Protein AF-A0ABD4QHS5-F1 (afdb_monomer_lite)

Sequence (59 aa):
MLSFIVLFLLYFPEDKREYIPAAITTVIFFIAAFICFRLIIRASKKQERIDEKRTKKMD

Organism: NCBI:txid1326968

pLDDT: mean 85.63, std 13.78, range [53.19, 98.56]

Foldseek 3Di:
DVVVVVVVVPDDDPDPVVCVVVVVVVVVVVVVVVVVVVVVVVVVVVVVVVVVVVVVVVD

Structure (mmCIF, N/CA/C/O backbone):
data_AF-A0ABD4QHS5-F1
#
_entry.id   AF-A0ABD4QHS5-F1
#
loop_
_atom_site.group_PDB
_atom_site.id
_atom_site.type_symbol
_atom_site.label_atom_id
_atom_site.label_alt_id
_atom_site.label_comp_id
_atom_site.label_asym_id
_atom_site.label_entity_id
_atom_site.label_seq_id
_atom_site.pdbx_PDB_ins_code
_atom_site.Cartn_x
_atom_site.Cartn_y
_atom_site.Cartn_z
_atom_site.occupancy
_atom_site.B_iso_or_equiv
_atom_site.auth_seq_id
_atom_site.auth_comp_id
_atom_site.auth_asym_id
_atom_site.auth_atom_id
_atom_site.pdbx_PDB_model_num
ATOM 1 N N . MET A 1 1 ? 28.189 14.229 -0.053 1.00 53.19 1 MET A N 1
ATOM 2 C CA . MET A 1 1 ? 27.105 13.555 0.698 1.00 53.19 1 MET A CA 1
ATOM 3 C C . MET A 1 1 ? 25.717 14.043 0.275 1.00 53.19 1 MET A C 1
ATOM 5 O O . MET A 1 1 ? 24.954 13.214 -0.187 1.00 53.19 1 MET A O 1
ATOM 9 N N . LEU A 1 2 ? 25.397 15.349 0.309 1.00 59.00 2 LEU A N 1
ATOM 10 C CA . LEU A 1 2 ? 24.079 15.861 -0.139 1.00 59.00 2 LEU A CA 1
ATOM 11 C C . LEU A 1 2 ? 23.814 15.721 -1.662 1.00 59.00 2 LEU A C 1
ATOM 13 O O . LEU A 1 2 ? 22.672 15.600 -2.086 1.00 59.00 2 LEU A O 1
ATOM 17 N N . SER A 1 3 ? 24.875 15.703 -2.479 1.00 65.88 3 SER A N 1
ATOM 18 C CA . SER A 1 3 ? 24.800 15.699 -3.954 1.00 65.88 3 SER A CA 1
ATOM 19 C C . SER A 1 3 ? 24.210 14.410 -4.563 1.00 65.88 3 SER A C 1
ATOM 21 O O . SER A 1 3 ? 23.507 14.459 -5.567 1.00 65.88 3 SER A O 1
ATOM 23 N N . PHE A 1 4 ? 24.420 13.251 -3.927 1.00 62.38 4 PHE A N 1
ATOM 24 C CA . PHE A 1 4 ? 23.973 11.956 -4.467 1.00 62.38 4 PHE A CA 1
ATOM 25 C C . PHE A 1 4 ? 22.449 11.772 -4.425 1.00 62.38 4 PHE A C 1
ATOM 27 O O . PHE A 1 4 ? 21.877 11.137 -5.305 1.00 62.38 4 PHE A O 1
ATOM 34 N N . ILE A 1 5 ? 21.787 12.349 -3.420 1.00 62.84 5 ILE A N 1
ATOM 35 C CA . ILE A 1 5 ? 20.335 12.219 -3.224 1.00 62.84 5 ILE A CA 1
ATOM 36 C C . ILE A 1 5 ? 19.571 13.067 -4.253 1.00 62.84 5 ILE A C 1
ATOM 38 O O . ILE A 1 5 ? 18.521 12.656 -4.739 1.00 62.84 5 ILE A O 1
ATOM 42 N N . VAL A 1 6 ? 20.121 14.225 -4.632 1.00 63.34 6 VAL A N 1
ATOM 43 C CA . VAL A 1 6 ? 19.500 15.139 -5.605 1.00 63.34 6 VAL A CA 1
ATOM 44 C C . VAL A 1 6 ? 19.576 14.583 -7.033 1.00 63.34 6 VAL A C 1
ATOM 46 O O . VAL A 1 6 ? 18.621 14.731 -7.791 1.00 63.34 6 VAL A O 1
ATOM 49 N N . LEU A 1 7 ? 20.662 13.886 -7.393 1.00 62.81 7 LEU A N 1
ATOM 50 C CA . LEU A 1 7 ? 20.838 13.310 -8.735 1.00 62.81 7 LEU A CA 1
ATOM 51 C C . LEU A 1 7 ? 19.856 12.159 -9.035 1.00 62.81 7 LEU A C 1
ATOM 53 O O . LEU A 1 7 ? 19.452 11.973 -10.178 1.00 62.81 7 LEU A O 1
ATOM 57 N N . PHE A 1 8 ? 19.457 11.399 -8.010 1.00 61.16 8 PHE A N 1
ATOM 58 C CA . PHE A 1 8 ? 18.602 10.215 -8.161 1.00 61.16 8 PHE A CA 1
ATOM 59 C C . PHE A 1 8 ? 17.117 10.560 -8.384 1.00 61.16 8 PHE A C 1
ATOM 61 O O . PHE A 1 8 ? 16.377 9.770 -8.960 1.00 61.16 8 PHE A O 1
ATOM 68 N N . LEU A 1 9 ? 16.674 11.747 -7.952 1.00 59.62 9 LEU A N 1
ATOM 69 C CA . LEU A 1 9 ? 15.280 12.204 -8.068 1.00 59.62 9 LEU A CA 1
ATOM 70 C C . LEU A 1 9 ? 14.930 12.793 -9.441 1.00 59.62 9 LEU A C 1
ATOM 72 O O . LEU A 1 9 ? 13.752 12.886 -9.776 1.00 59.62 9 LEU A O 1
ATOM 76 N N . LEU A 1 10 ? 15.934 13.189 -10.227 1.00 68.12 10 LEU A N 1
ATOM 77 C CA . LEU A 1 10 ? 15.747 13.824 -11.534 1.00 68.12 10 LEU A CA 1
ATOM 78 C C . LEU A 1 10 ? 16.292 12.981 -12.700 1.00 68.12 10 LEU A C 1
ATOM 80 O O . LEU A 1 10 ? 16.442 13.499 -13.806 1.00 68.12 10 LEU A O 1
ATOM 84 N N . TYR A 1 11 ? 16.606 11.701 -12.472 1.00 68.00 11 TYR A N 1
ATOM 85 C CA . TYR A 1 11 ? 16.949 10.788 -13.560 1.00 68.00 11 TYR A CA 1
ATOM 86 C C . TYR A 1 11 ? 15.665 10.303 -14.238 1.00 68.00 11 TYR A C 1
ATOM 88 O O . TYR A 1 11 ? 14.903 9.509 -13.684 1.00 68.00 11 TYR A O 1
ATOM 96 N N . PHE A 1 12 ? 15.418 10.810 -15.442 1.00 72.62 12 PHE A N 1
ATOM 97 C CA . PHE A 1 12 ? 14.383 10.288 -16.323 1.00 72.62 12 PHE A CA 1
ATOM 98 C C . PHE A 1 12 ? 15.051 9.282 -17.271 1.00 72.62 12 PHE A C 1
ATOM 100 O O . PHE A 1 12 ? 15.910 9.698 -18.049 1.00 72.62 12 PHE A O 1
ATOM 107 N N . PRO A 1 13 ? 14.685 7.988 -17.234 1.00 81.06 13 PRO A N 1
ATOM 108 C CA . PRO A 1 13 ? 15.181 7.025 -18.190 1.00 81.06 13 PRO A CA 1
ATOM 109 C C . PRO A 1 13 ? 14.699 7.400 -19.594 1.00 81.06 13 PRO A C 1
ATOM 111 O O . PRO A 1 13 ? 13.560 7.854 -19.803 1.00 81.06 13 PRO A O 1
ATOM 114 N N . GLU A 1 14 ? 15.597 7.225 -20.558 1.00 84.31 14 GLU A N 1
ATOM 115 C CA . GLU A 1 14 ? 15.321 7.451 -21.977 1.00 84.31 14 GLU A CA 1
ATOM 116 C C . GLU A 1 14 ? 14.259 6.458 -22.475 1.00 84.31 14 GLU A C 1
ATOM 118 O O . GLU A 1 14 ? 13.335 6.842 -23.198 1.00 84.31 14 GLU A O 1
ATOM 123 N N . ASP A 1 15 ? 14.315 5.209 -21.996 1.00 86.88 15 ASP A N 1
ATOM 124 C CA . ASP A 1 15 ? 13.291 4.193 -22.228 1.00 86.88 15 ASP A CA 1
ATOM 125 C C . ASP A 1 15 ? 12.215 4.218 -21.130 1.00 86.88 15 ASP A C 1
ATOM 127 O O . ASP A 1 15 ? 12.456 3.952 -19.951 1.00 86.88 15 ASP A O 1
ATOM 131 N N . LYS A 1 16 ? 10.9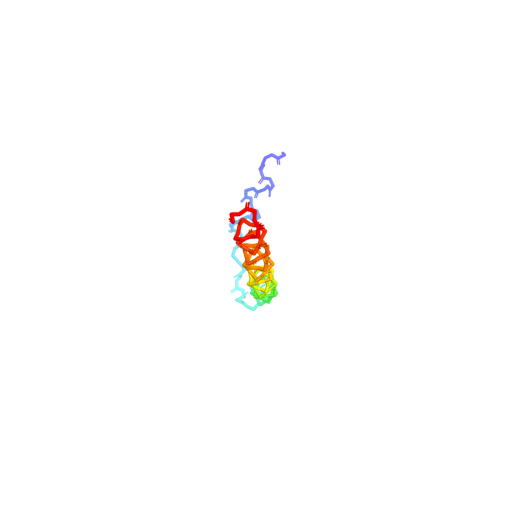64 4.480 -21.524 1.00 82.44 16 LYS A N 1
ATOM 132 C CA . LYS A 1 16 ? 9.821 4.529 -20.598 1.00 82.44 16 LYS A CA 1
ATOM 133 C C . LYS A 1 16 ? 9.517 3.189 -19.931 1.00 82.44 16 LYS A C 1
ATOM 135 O O . LYS A 1 16 ? 8.848 3.171 -18.898 1.00 82.44 16 LYS A O 1
ATOM 140 N N . ARG A 1 17 ? 10.005 2.074 -20.478 1.00 89.50 17 ARG A N 1
ATOM 141 C CA . ARG A 1 17 ? 9.824 0.737 -19.896 1.00 89.50 17 ARG A CA 1
ATOM 142 C C . ARG A 1 17 ? 10.508 0.593 -18.540 1.00 89.50 17 ARG A C 1
ATOM 144 O O . ARG A 1 17 ? 10.033 -0.177 -17.709 1.00 89.50 17 ARG A O 1
ATOM 151 N N . GLU A 1 18 ? 11.537 1.386 -18.264 1.00 88.00 18 GLU A N 1
ATOM 152 C CA . GLU A 1 18 ? 12.213 1.399 -16.963 1.00 88.00 18 GLU A CA 1
ATOM 153 C C . GLU A 1 18 ? 11.325 1.932 -15.823 1.00 88.00 18 GLU A C 1
ATOM 155 O O . GLU A 1 18 ? 11.601 1.673 -14.654 1.00 88.00 18 GLU A O 1
ATOM 160 N N . TYR A 1 19 ? 10.202 2.597 -16.130 1.00 87.50 19 TYR A N 1
ATOM 161 C CA . TYR A 1 19 ? 9.202 2.985 -15.129 1.00 87.50 19 TYR A CA 1
ATOM 162 C C . TYR A 1 19 ? 8.238 1.864 -14.732 1.00 87.50 19 TYR A C 1
ATOM 164 O O . TYR A 1 19 ? 7.557 1.987 -13.713 1.00 87.50 19 TYR A O 1
ATOM 172 N N . ILE A 1 20 ? 8.153 0.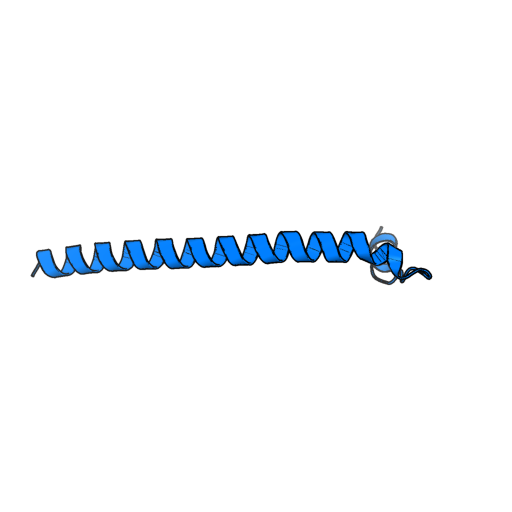775 -15.503 1.00 91.69 20 ILE A N 1
ATOM 173 C CA . ILE A 1 20 ? 7.215 -0.327 -15.237 1.00 91.69 20 ILE A CA 1
ATOM 174 C C . ILE A 1 20 ? 7.404 -0.899 -13.818 1.00 91.69 20 ILE A C 1
ATOM 176 O O . ILE A 1 20 ? 6.406 -1.018 -13.103 1.00 91.69 20 ILE A O 1
ATOM 180 N N . PRO A 1 21 ? 8.636 -1.174 -13.337 1.00 92.38 21 PRO A N 1
ATOM 181 C CA . PRO A 1 21 ? 8.852 -1.629 -11.963 1.00 92.38 21 PRO A CA 1
ATOM 182 C C . PRO A 1 21 ? 8.355 -0.634 -10.901 1.00 92.38 21 PRO A C 1
ATOM 184 O O . PRO A 1 21 ? 7.761 -1.042 -9.898 1.00 92.38 21 PRO A O 1
ATOM 187 N N . ALA A 1 22 ? 8.540 0.671 -11.124 1.00 91.44 22 ALA A N 1
ATOM 188 C CA . ALA A 1 22 ? 8.075 1.717 -10.212 1.00 91.44 22 ALA A CA 1
ATOM 189 C C . ALA A 1 22 ? 6.540 1.810 -10.185 1.00 91.44 22 ALA A C 1
ATOM 191 O O . ALA A 1 22 ? 5.943 1.930 -9.111 1.00 91.44 22 ALA A O 1
ATOM 192 N N . ALA A 1 23 ? 5.891 1.684 -11.346 1.00 93.38 23 ALA A N 1
ATOM 193 C CA . ALA A 1 23 ? 4.436 1.656 -11.456 1.00 93.38 23 ALA A CA 1
ATOM 194 C C . ALA A 1 23 ? 3.845 0.430 -10.744 1.00 93.38 23 ALA A C 1
ATOM 196 O O . ALA A 1 23 ? 2.919 0.573 -9.949 1.00 93.38 23 ALA A O 1
ATOM 197 N N . ILE A 1 24 ? 4.423 -0.759 -10.954 1.00 96.50 24 ILE A N 1
ATOM 198 C CA . ILE A 1 24 ? 4.004 -1.994 -10.273 1.00 96.50 24 ILE A CA 1
ATOM 199 C C . ILE A 1 24 ? 4.137 -1.840 -8.756 1.00 96.50 24 ILE A C 1
ATOM 201 O O . ILE A 1 24 ? 3.189 -2.121 -8.023 1.00 96.50 24 ILE A O 1
ATOM 205 N N . THR A 1 25 ? 5.281 -1.339 -8.284 1.00 96.00 25 THR A N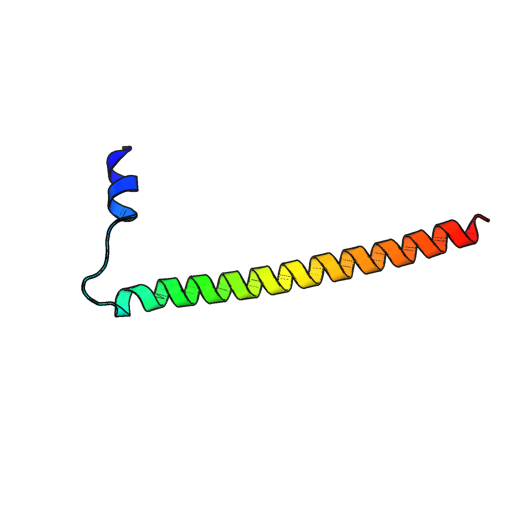 1
ATOM 206 C CA . THR A 1 25 ? 5.520 -1.118 -6.850 1.00 96.00 25 THR A CA 1
ATOM 207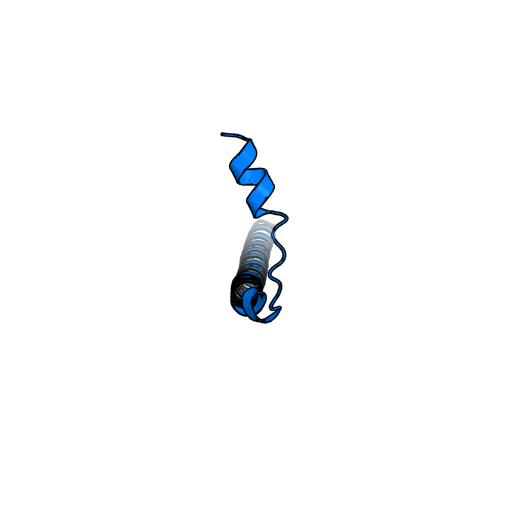 C C . THR A 1 25 ? 4.487 -0.155 -6.271 1.00 96.00 25 THR A C 1
ATOM 209 O O . THR A 1 25 ? 3.854 -0.453 -5.258 1.00 96.00 25 THR A O 1
ATOM 212 N N . THR A 1 26 ? 4.248 0.965 -6.955 1.00 96.00 26 THR A N 1
ATOM 213 C CA . THR A 1 26 ? 3.242 1.955 -6.553 1.00 96.00 26 THR A CA 1
ATOM 214 C C . THR A 1 26 ? 1.855 1.331 -6.450 1.00 96.00 26 THR A C 1
ATOM 216 O O . THR A 1 26 ? 1.181 1.513 -5.440 1.00 96.00 26 THR A O 1
ATOM 219 N N . VAL A 1 27 ? 1.437 0.551 -7.450 1.00 98.12 27 VAL A N 1
ATOM 220 C CA . VAL A 1 27 ? 0.123 -0.106 -7.462 1.00 98.12 27 VAL A CA 1
ATOM 221 C C . VAL A 1 27 ? -0.011 -1.107 -6.314 1.00 98.12 27 VAL A C 1
ATOM 223 O O . VAL A 1 27 ? -1.030 -1.099 -5.626 1.00 98.12 27 VAL A O 1
ATOM 226 N N . ILE A 1 28 ? 1.011 -1.926 -6.053 1.00 98.25 28 ILE A N 1
ATOM 227 C CA . ILE A 1 28 ? 0.993 -2.903 -4.953 1.00 98.25 28 ILE A CA 1
ATOM 228 C C . ILE A 1 28 ? 0.817 -2.194 -3.606 1.00 98.25 28 ILE A C 1
ATOM 230 O O . ILE A 1 28 ? -0.076 -2.548 -2.831 1.00 98.25 28 ILE A O 1
ATOM 234 N N . PHE A 1 29 ? 1.624 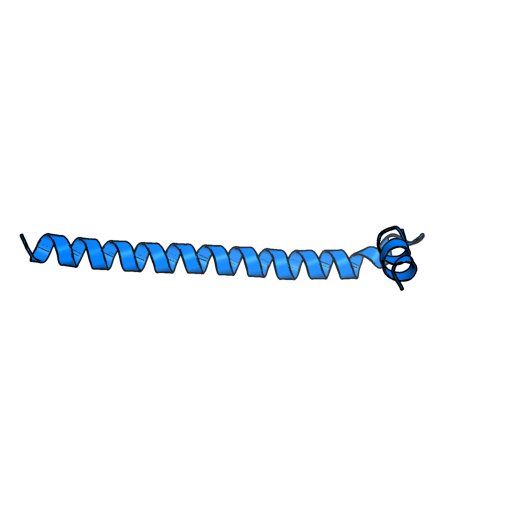-1.167 -3.332 1.00 98.06 29 PHE A N 1
ATOM 235 C CA . PHE A 1 29 ? 1.527 -0.419 -2.079 1.00 98.06 29 PHE A CA 1
ATOM 236 C C . PHE A 1 29 ? 0.225 0.369 -1.968 1.00 98.06 29 PHE A C 1
ATOM 238 O O . PHE A 1 29 ? -0.346 0.455 -0.883 1.00 98.06 29 PHE A O 1
ATOM 245 N N . PHE A 1 30 ? -0.283 0.900 -3.077 1.00 98.19 30 PHE A N 1
ATOM 246 C CA . PHE A 1 30 ? -1.558 1.601 -3.098 1.00 98.19 30 PHE A CA 1
ATOM 247 C C . PHE A 1 30 ? -2.725 0.665 -2.756 1.00 98.19 30 PHE A C 1
ATOM 249 O O . PHE A 1 30 ? -3.565 1.002 -1.920 1.00 98.19 30 PHE A O 1
ATOM 256 N N . ILE A 1 31 ? -2.748 -0.541 -3.333 1.00 98.56 31 ILE A N 1
ATOM 257 C CA . ILE A 1 31 ? -3.743 -1.571 -3.005 1.00 98.56 31 ILE A CA 1
ATOM 258 C C . ILE A 1 31 ? -3.628 -1.966 -1.529 1.00 98.56 31 ILE A C 1
ATOM 260 O O . ILE A 1 31 ? -4.638 -2.008 -0.824 1.00 98.56 31 ILE A O 1
ATOM 264 N N . ALA A 1 32 ? -2.410 -2.203 -1.035 1.00 98.31 32 ALA A N 1
ATOM 265 C CA . ALA A 1 32 ? -2.181 -2.532 0.369 1.00 98.31 32 ALA A CA 1
ATOM 266 C C . ALA A 1 32 ? -2.675 -1.417 1.308 1.00 98.31 32 ALA A C 1
ATOM 268 O O . ALA A 1 32 ? -3.393 -1.692 2.270 1.00 98.31 32 ALA A O 1
ATOM 269 N N . ALA A 1 33 ? -2.368 -0.154 1.000 1.00 98.12 33 ALA A N 1
ATOM 270 C CA . ALA A 1 33 ? -2.830 1.002 1.761 1.00 98.12 33 ALA A CA 1
ATOM 271 C C . ALA A 1 33 ? -4.362 1.101 1.772 1.00 98.12 33 ALA A C 1
ATOM 273 O O . ALA A 1 33 ? -4.961 1.312 2.828 1.00 98.12 33 ALA A O 1
ATOM 274 N N . PHE A 1 34 ? -5.009 0.880 0.625 1.00 98.31 34 PHE A N 1
ATOM 275 C CA . PHE A 1 34 ? -6.465 0.874 0.527 1.00 98.31 34 PHE A CA 1
ATOM 276 C C . PHE A 1 34 ? -7.099 -0.230 1.386 1.00 98.31 34 PHE A C 1
ATOM 278 O O . PHE A 1 34 ? -8.069 0.022 2.106 1.00 98.31 34 PHE A O 1
ATOM 285 N N . ILE A 1 35 ? -6.537 -1.443 1.359 1.00 98.38 35 ILE A N 1
ATOM 286 C CA . ILE A 1 35 ? -6.999 -2.560 2.193 1.00 98.38 35 ILE A CA 1
ATOM 287 C C . ILE A 1 35 ? -6.820 -2.225 3.677 1.00 98.38 35 ILE A C 1
ATOM 289 O O . ILE A 1 35 ? -7.781 -2.331 4.442 1.00 98.38 35 ILE A O 1
ATOM 293 N N . CYS A 1 36 ? -5.637 -1.761 4.087 1.00 98.25 36 CYS A N 1
ATOM 294 C CA . CYS A 1 36 ? -5.368 -1.346 5.465 1.00 98.25 36 CYS A CA 1
ATOM 295 C C . CYS A 1 36 ? -6.362 -0.281 5.941 1.00 98.25 36 CYS A C 1
ATOM 297 O O . CYS A 1 36 ? -6.962 -0.424 7.007 1.00 98.25 36 CYS A O 1
ATOM 299 N N . PHE A 1 37 ? -6.612 0.743 5.125 1.00 97.94 37 PHE A N 1
ATOM 300 C CA . PHE A 1 37 ? -7.574 1.795 5.440 1.00 97.94 37 PHE A CA 1
ATOM 301 C C . PHE A 1 37 ? -8.989 1.238 5.658 1.00 97.94 37 PHE A C 1
ATOM 303 O O . PHE A 1 37 ? -9.658 1.567 6.642 1.00 97.94 37 PHE A O 1
ATOM 310 N N . ARG A 1 38 ? -9.440 0.323 4.789 1.00 97.38 38 ARG A N 1
ATOM 311 C CA . ARG A 1 38 ? -10.740 -0.351 4.936 1.00 97.38 38 ARG A CA 1
ATOM 312 C C . ARG A 1 38 ? -10.824 -1.189 6.214 1.00 97.38 38 ARG A C 1
ATOM 314 O O . ARG A 1 38 ? -11.871 -1.180 6.868 1.00 97.38 38 ARG A O 1
ATOM 321 N N . LEU A 1 39 ? -9.752 -1.893 6.579 1.00 97.69 39 LEU A N 1
ATOM 322 C CA . LEU A 1 39 ? -9.692 -2.691 7.807 1.00 97.69 39 LEU A CA 1
ATOM 323 C C . LEU A 1 39 ? -9.783 -1.812 9.057 1.00 97.69 39 LEU A C 1
ATOM 325 O O . LEU A 1 39 ? -10.575 -2.119 9.950 1.00 97.69 39 LEU A O 1
ATOM 329 N 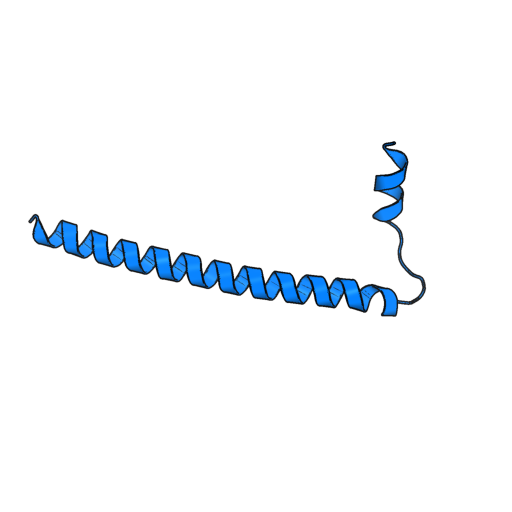N . ILE A 1 40 ? -9.052 -0.695 9.087 1.00 97.75 40 ILE A N 1
ATOM 330 C CA . ILE A 1 40 ? -9.067 0.261 10.202 1.00 97.75 40 ILE A CA 1
ATOM 331 C C . ILE A 1 40 ? -10.477 0.825 10.412 1.00 97.75 40 ILE A C 1
ATOM 333 O O . ILE A 1 40 ? -11.002 0.765 11.523 1.00 97.75 40 ILE A O 1
ATOM 337 N N . ILE A 1 41 ? -11.143 1.286 9.346 1.00 97.19 41 ILE A N 1
ATOM 338 C CA . ILE A 1 41 ? -12.521 1.800 9.442 1.00 97.19 41 ILE A CA 1
ATOM 339 C C . ILE A 1 41 ? -13.470 0.728 9.983 1.00 97.19 41 ILE A C 1
ATOM 341 O O . ILE A 1 41 ? -14.328 1.004 10.823 1.00 97.19 41 ILE A O 1
ATOM 345 N N . ARG A 1 42 ? -13.350 -0.512 9.500 1.00 96.31 42 ARG A N 1
ATOM 346 C CA . ARG A 1 42 ? -14.223 -1.606 9.937 1.00 96.31 42 ARG A CA 1
ATOM 347 C C . ARG A 1 42 ? -13.999 -1.962 11.407 1.00 96.31 42 ARG A C 1
ATOM 349 O O . ARG A 1 42 ? -14.976 -2.252 12.100 1.00 96.31 42 ARG A O 1
ATOM 356 N N . ALA A 1 43 ? -12.751 -1.938 11.871 1.00 96.31 43 ALA A N 1
ATOM 357 C CA . ALA A 1 43 ? -12.408 -2.152 13.273 1.00 96.31 43 ALA A CA 1
ATOM 358 C C . ALA A 1 43 ? -12.976 -1.034 14.161 1.00 96.31 43 ALA A C 1
ATOM 360 O O . ALA A 1 43 ? -13.683 -1.335 15.122 1.00 96.31 43 ALA A O 1
ATOM 361 N N . SER A 1 44 ? -12.783 0.227 13.766 1.00 95.12 44 SER A N 1
ATOM 362 C CA . SER A 1 44 ? -13.303 1.400 14.480 1.00 95.12 44 SER A CA 1
ATOM 363 C C . SER A 1 44 ? -14.829 1.351 14.625 1.00 95.12 44 SER A C 1
ATOM 365 O O . SER A 1 44 ? -15.346 1.391 15.739 1.00 95.12 44 SER A O 1
ATOM 367 N N . LYS A 1 45 ? -15.563 1.089 13.534 1.00 95.06 45 LYS A N 1
ATOM 368 C CA . LYS A 1 45 ? -17.029 0.929 13.582 1.00 95.06 45 LYS A CA 1
ATOM 369 C C . LYS A 1 45 ? -17.485 -0.237 14.461 1.00 95.06 45 LYS A C 1
ATOM 371 O O . LYS A 1 45 ? -18.620 -0.257 14.930 1.00 95.06 45 LYS A O 1
ATOM 376 N N . LYS A 1 46 ? -16.669 -1.286 14.616 1.00 93.69 46 LYS A N 1
ATOM 377 C CA . LYS A 1 46 ? -16.997 -2.411 15.506 1.00 93.69 46 LYS A CA 1
ATOM 378 C C . LYS A 1 46 ? -16.864 -1.992 16.970 1.00 93.69 46 LYS A C 1
ATOM 380 O O . LYS A 1 46 ? -17.711 -2.404 17.755 1.00 93.69 46 LYS A O 1
ATOM 385 N N . GLN A 1 47 ? -15.842 -1.208 17.309 1.00 93.12 47 GLN A N 1
ATOM 386 C CA . GLN A 1 47 ? -15.655 -0.649 18.650 1.00 93.12 47 GLN A CA 1
ATOM 387 C C . GLN A 1 47 ? -16.770 0.330 19.010 1.00 93.12 47 GLN A C 1
ATOM 389 O O . GLN A 1 47 ? -17.421 0.123 20.025 1.00 93.12 47 GLN A O 1
ATOM 394 N N . GLU A 1 48 ? -17.105 1.260 18.117 1.00 93.31 48 GLU A N 1
ATOM 395 C CA . GLU A 1 48 ? -18.210 2.210 18.311 1.00 93.31 48 GLU A CA 1
ATOM 396 C C . GLU A 1 48 ? -19.526 1.504 18.687 1.00 93.31 48 GLU A C 1
ATOM 398 O O . GLU A 1 48 ? -20.133 1.798 19.713 1.00 93.31 48 GLU A O 1
ATOM 403 N N . ARG A 1 49 ? -19.915 0.458 17.941 1.00 91.75 49 ARG A N 1
ATOM 404 C CA . ARG A 1 49 ? -21.122 -0.332 18.257 1.00 91.75 49 ARG A CA 1
ATOM 405 C C . ARG A 1 49 ? -21.048 -1.093 19.583 1.00 91.75 49 ARG A C 1
ATOM 407 O O . ARG A 1 49 ? -22.087 -1.463 20.128 1.00 91.75 49 ARG A O 1
ATOM 414 N N . ILE A 1 50 ? -19.853 -1.455 20.046 1.00 91.75 50 ILE A N 1
ATOM 415 C CA . ILE A 1 50 ? -19.677 -2.108 21.349 1.00 91.75 50 ILE A CA 1
ATOM 416 C C . ILE A 1 50 ? -19.860 -1.071 22.454 1.00 91.75 50 ILE A C 1
ATOM 418 O O . ILE A 1 50 ? -20.553 -1.357 23.429 1.00 91.75 50 ILE A O 1
ATOM 422 N N . ASP A 1 51 ? -19.293 0.117 22.277 1.00 90.75 51 ASP A N 1
ATOM 423 C CA . ASP A 1 51 ? -19.354 1.198 23.254 1.00 90.75 51 ASP A CA 1
ATOM 424 C C . ASP A 1 51 ? -20.782 1.740 23.393 1.00 90.75 51 ASP A C 1
ATOM 426 O O . ASP A 1 51 ? -21.287 1.819 24.511 1.00 90.75 51 ASP A O 1
ATOM 430 N N . GLU A 1 52 ? -21.506 1.944 22.287 1.00 90.19 52 GLU A N 1
ATOM 431 C CA . GLU A 1 52 ? -22.937 2.298 22.304 1.00 90.19 52 GLU A CA 1
ATOM 432 C C . GLU A 1 52 ? -23.805 1.276 23.055 1.00 90.19 52 GLU A C 1
ATOM 434 O O . GLU A 1 52 ? -24.792 1.622 23.704 1.00 90.19 52 GLU A O 1
ATOM 439 N N . LYS A 1 53 ? -23.473 -0.017 22.962 1.00 87.88 53 LYS A N 1
ATOM 440 C CA . LYS A 1 53 ? -24.190 -1.064 23.705 1.00 87.88 53 LYS A CA 1
ATOM 441 C C . LYS A 1 53 ? -23.847 -1.064 25.190 1.00 87.88 53 LYS A C 1
ATOM 443 O O . LYS A 1 53 ? -24.652 -1.555 25.976 1.00 87.88 53 LYS A O 1
ATOM 448 N N . ARG A 1 54 ? -22.657 -0.596 25.573 1.00 84.44 54 ARG A N 1
ATOM 449 C CA . ARG A 1 54 ? -22.268 -0.462 26.982 1.00 84.44 54 ARG A CA 1
ATOM 450 C C . ARG A 1 54 ? -22.951 0.737 27.621 1.00 84.44 54 ARG A C 1
ATOM 452 O O . ARG A 1 54 ? -23.456 0.585 28.724 1.00 84.44 54 ARG A O 1
ATOM 459 N N . THR A 1 55 ? -23.011 1.875 26.929 1.00 86.06 55 THR A N 1
ATOM 460 C CA . THR A 1 55 ? -23.682 3.079 27.444 1.00 86.06 55 THR A CA 1
ATOM 461 C C . THR A 1 55 ? -25.173 2.826 27.654 1.00 86.06 55 THR A C 1
ATOM 463 O O . THR A 1 55 ? -25.653 2.971 28.768 1.00 86.06 55 THR A O 1
ATOM 466 N N . LYS A 1 56 ? -25.869 2.265 26.655 1.00 81.88 56 LYS A N 1
ATOM 467 C CA . LYS A 1 56 ? -27.301 1.910 26.755 1.00 81.88 56 LYS A CA 1
ATOM 468 C C . LYS A 1 56 ? -27.655 0.839 27.797 1.00 81.88 56 LYS A C 1
ATOM 470 O O . LYS A 1 56 ? -28.831 0.573 27.992 1.00 81.88 56 LYS A O 1
ATOM 475 N N . LYS A 1 57 ? -26.673 0.138 28.371 1.00 72.81 57 LYS A N 1
ATOM 476 C CA . LYS A 1 57 ? -26.889 -0.846 29.448 1.00 72.81 57 LYS A CA 1
ATOM 477 C C . LYS A 1 57 ? -26.708 -0.250 30.846 1.00 72.81 57 LYS A C 1
ATOM 479 O O . LYS A 1 57 ? -26.999 -0.947 31.814 1.00 72.81 57 LYS A O 1
ATOM 484 N N . MET A 1 58 ? -26.124 0.943 30.940 1.00 68.88 58 MET A N 1
ATOM 485 C CA . MET A 1 58 ? -25.845 1.625 32.205 1.00 68.88 58 MET A CA 1
ATOM 486 C C . MET A 1 58 ? -26.995 2.555 32.622 1.00 68.88 58 MET A C 1
ATOM 488 O O . MET A 1 58 ? -27.129 2.835 33.810 1.00 68.88 58 MET A O 1
ATOM 492 N N . ASP A 1 59 ? -27.794 2.994 31.647 1.00 56.31 59 ASP A N 1
ATOM 493 C CA . ASP A 1 59 ? -29.065 3.710 31.813 1.00 56.31 59 ASP A CA 1
ATOM 494 C C . ASP A 1 59 ? -30.242 2.724 31.923 1.00 56.31 59 ASP A C 1
ATOM 496 O O . ASP A 1 59 ? -31.195 3.018 32.681 1.00 56.31 59 ASP A O 1
#

Radius of gyration: 22.68 Å; chains: 1; bounding box: 56×19×54 Å

Secondary structure (DSSP, 8-state):
-THHHHHHHS---SSGGGGHHHHHHHHHHHHHHHHHHHHHHHHHHHHHHHHHHHHTTT-